Protein AF-A0A946A611-F1 (afdb_monomer)

Structure (mmCIF, N/CA/C/O backbone):
data_AF-A0A946A611-F1
#
_entry.id   AF-A0A946A611-F1
#
loop_
_atom_site.group_PDB
_atom_site.id
_atom_site.type_symbol
_atom_site.label_atom_id
_atom_site.label_alt_id
_atom_site.label_comp_id
_atom_site.label_asym_id
_atom_site.label_entity_id
_atom_site.label_seq_id
_atom_site.pdbx_PDB_ins_code
_atom_site.Cartn_x
_atom_site.Cartn_y
_atom_site.Cartn_z
_atom_site.occupancy
_atom_site.B_iso_or_equiv
_atom_site.auth_seq_id
_atom_site.auth_comp_id
_atom_site.auth_asym_id
_atom_site.auth_atom_id
_atom_site.pdbx_PDB_model_num
ATOM 1 N N . GLU A 1 1 ? -18.171 1.302 14.399 1.00 86.50 1 GLU A N 1
ATOM 2 C CA . GLU A 1 1 ? -18.552 1.534 12.989 1.00 86.50 1 GLU A CA 1
ATOM 3 C C . GLU A 1 1 ? -17.420 2.145 12.172 1.00 86.50 1 GLU A C 1
ATOM 5 O O . GLU A 1 1 ? -16.948 1.475 11.265 1.00 86.50 1 GLU A O 1
ATOM 10 N N . LEU A 1 2 ? -16.871 3.296 12.577 1.00 93.12 2 LEU A N 1
ATOM 11 C CA . LEU A 1 2 ? -15.781 3.990 11.868 1.00 93.12 2 LEU A CA 1
ATOM 12 C C . LEU A 1 2 ? -14.591 3.101 11.446 1.00 93.12 2 LEU A C 1
ATOM 14 O O . LEU A 1 2 ? -14.176 3.132 10.295 1.00 93.12 2 LEU A O 1
ATOM 18 N N . LYS A 1 3 ? -14.064 2.242 12.337 1.00 93.94 3 LYS A N 1
ATOM 19 C CA . LYS A 1 3 ? -12.957 1.323 11.984 1.00 93.94 3 LYS A CA 1
ATOM 20 C C . LYS A 1 3 ? -13.292 0.427 10.782 1.00 93.94 3 LYS A C 1
ATOM 22 O O . LYS A 1 3 ? -12.448 0.193 9.925 1.00 93.94 3 LYS A O 1
ATOM 27 N N . LYS A 1 4 ? -14.532 -0.066 10.705 1.00 95.19 4 LYS A N 1
ATOM 28 C CA . LYS A 1 4 ? -15.001 -0.927 9.609 1.00 95.19 4 LYS A CA 1
ATOM 29 C C . LYS A 1 4 ? -15.080 -0.148 8.296 1.00 95.19 4 LYS A C 1
ATOM 31 O O . LYS A 1 4 ? -14.726 -0.693 7.253 1.00 95.19 4 LYS A O 1
ATOM 36 N N . GLU A 1 5 ? -15.512 1.109 8.355 1.00 96.94 5 GLU A N 1
ATOM 37 C CA . GLU A 1 5 ? -15.546 2.004 7.197 1.00 96.94 5 GLU A CA 1
ATOM 38 C C . GLU A 1 5 ? -14.143 2.321 6.686 1.00 96.94 5 GLU A C 1
ATOM 40 O O . GLU A 1 5 ? -13.913 2.219 5.486 1.00 96.94 5 GLU A O 1
ATOM 45 N N . LEU A 1 6 ? -13.182 2.581 7.578 1.00 95.88 6 LEU A N 1
ATOM 46 C CA . LEU A 1 6 ? -11.781 2.801 7.206 1.00 95.88 6 LEU A CA 1
ATOM 47 C C . LEU A 1 6 ? -11.182 1.587 6.485 1.00 95.88 6 LEU A C 1
ATOM 49 O O . LEU A 1 6 ? -10.570 1.732 5.429 1.00 95.88 6 LEU A O 1
ATOM 53 N N . TYR A 1 7 ? -11.422 0.374 6.991 1.00 96.62 7 TYR A N 1
ATOM 54 C CA . TYR A 1 7 ? -10.988 -0.842 6.298 1.00 96.62 7 TYR A CA 1
ATOM 55 C C . TYR A 1 7 ? -11.681 -1.037 4.946 1.00 96.62 7 TYR A C 1
ATOM 57 O O . TYR A 1 7 ? -11.063 -1.540 4.008 1.00 96.62 7 TYR A O 1
ATOM 65 N N . LYS A 1 8 ? -12.963 -0.666 4.828 1.00 97.06 8 LYS A N 1
ATOM 66 C CA . LYS A 1 8 ? -13.686 -0.720 3.551 1.00 97.06 8 LYS A CA 1
ATOM 67 C C . LYS A 1 8 ? -13.093 0.275 2.552 1.00 97.06 8 LYS A C 1
ATOM 69 O O . LYS A 1 8 ? -12.784 -0.132 1.441 1.00 97.06 8 LYS A O 1
ATOM 74 N N . ALA A 1 9 ? -12.872 1.521 2.967 1.00 96.62 9 ALA A N 1
ATOM 75 C CA . ALA A 1 9 ? -12.261 2.555 2.140 1.00 96.62 9 ALA A CA 1
ATOM 76 C C . ALA A 1 9 ? -10.864 2.139 1.660 1.00 96.62 9 ALA A C 1
ATOM 78 O O . ALA A 1 9 ? -10.577 2.230 0.472 1.00 96.62 9 ALA A O 1
ATOM 79 N N . CYS A 1 10 ? -10.030 1.598 2.555 1.00 96.62 10 CYS A N 1
ATOM 80 C CA . CYS A 1 10 ? -8.703 1.093 2.201 1.00 96.62 10 CYS A CA 1
ATOM 81 C C . CYS A 1 10 ? -8.764 -0.007 1.127 1.00 96.62 10 CYS A C 1
ATOM 83 O O . CYS A 1 10 ? -8.007 0.047 0.163 1.00 96.62 10 CYS A O 1
ATOM 85 N N . ARG A 1 11 ? -9.690 -0.970 1.243 1.00 96.69 11 ARG A N 1
ATOM 86 C CA . ARG A 1 11 ? -9.878 -2.013 0.218 1.00 96.69 11 ARG A CA 1
ATOM 87 C C . ARG A 1 11 ? -10.324 -1.442 -1.127 1.00 96.69 11 ARG A C 1
ATOM 89 O O . ARG A 1 11 ? -9.760 -1.821 -2.143 1.00 96.69 11 ARG A O 1
ATOM 96 N N . THR A 1 12 ? -11.285 -0.520 -1.125 1.00 97.50 12 THR A N 1
ATOM 97 C CA . THR A 1 12 ? -11.774 0.127 -2.353 1.00 97.50 12 THR A CA 1
ATOM 98 C C . THR A 1 12 ? -10.682 0.940 -3.047 1.00 97.50 12 THR A C 1
ATOM 100 O O . THR A 1 12 ? -10.562 0.881 -4.264 1.00 97.50 12 THR A O 1
ATOM 103 N N . ILE A 1 13 ? -9.845 1.655 -2.288 1.00 96.75 13 ILE A N 1
ATOM 104 C CA . ILE A 1 13 ? -8.689 2.366 -2.850 1.00 96.75 13 ILE A CA 1
ATOM 105 C C . ILE A 1 13 ? -7.745 1.377 -3.538 1.00 96.75 13 ILE A C 1
ATOM 107 O O . ILE A 1 13 ? -7.383 1.593 -4.685 1.00 96.75 13 ILE A O 1
ATOM 111 N N . ILE A 1 14 ? -7.390 0.273 -2.875 1.00 96.69 14 ILE A N 1
ATOM 112 C CA . ILE A 1 14 ? -6.480 -0.732 -3.446 1.00 96.69 14 ILE A CA 1
ATOM 113 C C . ILE A 1 14 ? -7.033 -1.356 -4.729 1.00 96.69 14 ILE A C 1
ATOM 115 O O . ILE A 1 14 ? -6.276 -1.565 -5.668 1.00 96.69 14 ILE A O 1
ATOM 119 N N . GLU A 1 15 ? -8.336 -1.617 -4.792 1.00 97.12 15 GLU A N 1
ATOM 120 C CA . GLU A 1 15 ? -8.990 -2.120 -6.003 1.00 97.12 15 GLU A CA 1
ATOM 121 C C . GLU A 1 15 ? -8.865 -1.137 -7.179 1.00 97.12 15 GLU A C 1
ATOM 123 O O . GLU A 1 15 ? -8.555 -1.540 -8.300 1.00 97.12 15 GLU A O 1
ATOM 128 N N . HIS A 1 16 ? -9.05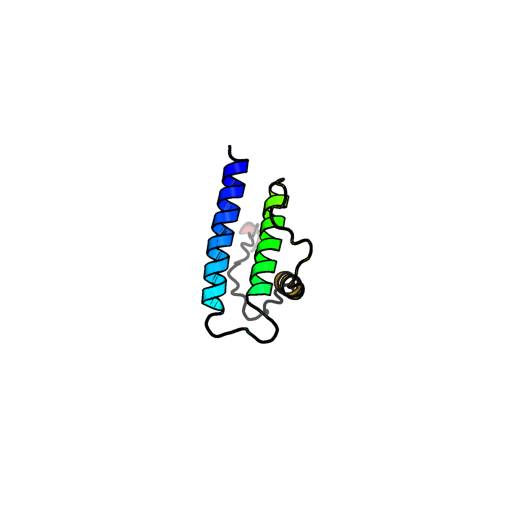5 0.160 -6.927 1.00 97.88 16 HIS A N 1
ATOM 129 C CA . HIS A 1 16 ? -8.876 1.192 -7.950 1.00 97.88 16 HIS A CA 1
ATOM 130 C C . HIS A 1 16 ? -7.413 1.372 -8.359 1.00 97.88 16 HIS A C 1
ATOM 132 O O . HIS A 1 16 ? -7.135 1.514 -9.548 1.00 97.88 16 HIS A O 1
ATOM 138 N N . GLU A 1 17 ? -6.485 1.322 -7.405 1.00 96.50 17 GLU A N 1
ATOM 139 C CA . GLU A 1 17 ? -5.049 1.382 -7.687 1.00 96.50 17 GLU A CA 1
ATOM 140 C C . GLU A 1 17 ? -4.589 0.175 -8.507 1.00 96.50 17 GLU A C 1
ATOM 142 O O . GLU A 1 17 ? -3.818 0.339 -9.445 1.00 96.50 17 GLU A O 1
ATOM 147 N N . ASP A 1 18 ? -5.089 -1.032 -8.228 1.00 96.06 18 ASP A N 1
ATOM 148 C CA . ASP A 1 18 ? -4.755 -2.214 -9.025 1.00 96.06 18 ASP A CA 1
ATOM 149 C C . ASP A 1 18 ? -5.175 -2.030 -10.494 1.00 96.06 18 ASP A C 1
ATOM 151 O O . ASP A 1 18 ? -4.367 -2.296 -11.386 1.00 96.06 18 ASP A O 1
ATOM 155 N N . ALA A 1 19 ? -6.389 -1.524 -10.741 1.00 96.38 19 ALA A N 1
ATOM 156 C CA . ALA A 1 19 ? -6.879 -1.236 -12.091 1.00 96.38 19 ALA A CA 1
ATOM 157 C C . ALA A 1 19 ? -6.087 -0.109 -12.776 1.00 96.38 19 ALA A C 1
ATOM 159 O O . ALA A 1 19 ? -5.796 -0.187 -13.969 1.00 96.38 19 ALA A O 1
ATOM 160 N N . PHE A 1 20 ? -5.713 0.928 -12.024 1.00 96.44 20 PHE A N 1
ATOM 161 C CA . PHE A 1 20 ? -4.876 2.014 -12.528 1.00 96.44 20 PHE A CA 1
ATOM 162 C C . PHE A 1 20 ? -3.469 1.530 -12.894 1.00 96.44 20 PHE A C 1
ATOM 164 O O . PHE A 1 20 ? -2.940 1.914 -13.934 1.00 96.44 20 PHE A O 1
ATOM 171 N N . ILE A 1 21 ? -2.872 0.662 -12.076 1.00 95.19 21 ILE A N 1
ATOM 172 C CA . ILE A 1 21 ? -1.565 0.064 -12.356 1.00 95.19 21 ILE A CA 1
ATOM 173 C C . ILE A 1 21 ? -1.655 -0.830 -13.593 1.00 95.19 21 ILE A C 1
ATOM 175 O O . ILE A 1 21 ? -0.794 -0.737 -14.460 1.00 95.19 21 ILE A O 1
ATOM 179 N N . ASP A 1 22 ? -2.692 -1.657 -13.723 1.00 94.62 22 ASP A N 1
ATOM 180 C CA . ASP A 1 22 ? -2.861 -2.483 -14.924 1.00 94.62 22 ASP A CA 1
ATOM 181 C C . ASP A 1 22 ? -2.946 -1.623 -16.193 1.00 94.62 22 ASP A C 1
ATOM 183 O O . ASP A 1 22 ? -2.252 -1.914 -17.166 1.00 94.62 22 ASP A O 1
ATOM 187 N N . LEU A 1 23 ? -3.694 -0.514 -16.140 1.00 94.81 23 LEU A N 1
ATOM 188 C CA . LEU A 1 23 ? -3.760 0.477 -17.218 1.00 94.81 23 LEU A CA 1
ATOM 189 C C . LEU A 1 23 ? -2.388 1.120 -17.501 1.00 94.81 23 LEU A C 1
ATOM 191 O O . LEU A 1 23 ? -1.964 1.224 -18.650 1.00 94.81 23 LEU A O 1
ATOM 195 N N . ALA A 1 24 ? -1.663 1.539 -16.461 1.00 92.56 24 ALA A N 1
ATOM 196 C CA . ALA A 1 24 ? -0.358 2.191 -16.597 1.00 92.56 24 ALA A CA 1
ATOM 197 C C . ALA A 1 24 ? 0.713 1.275 -17.218 1.00 92.56 24 ALA A C 1
ATOM 199 O O . ALA A 1 24 ? 1.650 1.762 -17.853 1.00 92.56 24 ALA A O 1
ATOM 200 N N . PHE A 1 25 ? 0.567 -0.041 -17.055 1.00 93.62 25 PHE A N 1
ATOM 201 C CA . PHE A 1 25 ? 1.473 -1.059 -17.584 1.00 93.62 25 PHE A CA 1
ATOM 202 C C . PHE A 1 25 ? 0.934 -1.768 -18.844 1.00 93.62 25 PHE A C 1
ATOM 204 O O . PHE A 1 25 ? 1.515 -2.769 -19.264 1.00 93.62 25 PHE A O 1
ATOM 211 N N . GLU A 1 26 ? -0.118 -1.255 -19.499 1.00 90.88 26 GLU A N 1
ATOM 212 C CA . GLU A 1 26 ? -0.690 -1.847 -20.727 1.00 90.88 26 GLU A CA 1
ATOM 213 C C . GLU A 1 26 ? 0.332 -2.013 -21.861 1.00 90.88 26 GLU A C 1
ATOM 215 O O . GLU A 1 26 ? 0.279 -2.981 -22.618 1.00 90.88 26 GLU A O 1
ATOM 220 N N . MET A 1 27 ? 1.295 -1.092 -21.964 1.00 85.81 27 MET A N 1
ATOM 221 C CA . MET A 1 27 ? 2.364 -1.150 -22.970 1.00 85.81 27 MET A CA 1
ATOM 222 C C . MET A 1 27 ? 3.501 -2.121 -22.606 1.00 85.81 27 MET A C 1
ATOM 224 O O . MET A 1 27 ? 4.469 -2.244 -23.355 1.00 85.81 27 MET A O 1
ATOM 228 N N . GLY A 1 28 ? 3.380 -2.828 -21.482 1.00 82.62 28 GLY A N 1
ATOM 229 C CA . GLY A 1 28 ? 4.351 -3.794 -20.989 1.00 82.62 28 GLY A CA 1
ATOM 230 C C . GLY A 1 28 ? 5.164 -3.296 -19.787 1.00 82.62 28 GLY A C 1
ATOM 231 O O . GLY A 1 28 ? 5.077 -2.133 -19.388 1.00 82.62 28 GLY A O 1
ATOM 232 N N . PRO A 1 29 ? 5.951 -4.196 -19.172 1.00 81.94 29 PRO A N 1
ATOM 233 C CA . PRO A 1 29 ? 6.808 -3.864 -18.040 1.00 81.94 29 PRO A CA 1
ATOM 234 C C . PRO A 1 29 ? 7.938 -2.910 -18.445 1.00 81.94 29 PRO A C 1
ATOM 236 O O . PRO A 1 29 ? 8.469 -2.991 -19.553 1.00 81.94 29 PRO A O 1
ATOM 239 N N . MET A 1 30 ? 8.343 -2.044 -17.514 1.00 84.62 30 MET A N 1
ATOM 240 C CA . MET A 1 30 ? 9.541 -1.219 -17.664 1.00 84.62 30 MET A CA 1
ATOM 241 C C . MET A 1 30 ? 10.768 -1.977 -17.152 1.00 84.62 30 MET A C 1
ATOM 243 O O . MET A 1 30 ? 10.671 -2.855 -16.292 1.00 84.62 30 MET A O 1
ATOM 247 N N . GLU A 1 31 ? 11.944 -1.634 -17.670 1.00 84.25 31 GLU A N 1
ATOM 248 C CA . GLU A 1 31 ? 13.193 -2.236 -17.212 1.00 84.25 31 GLU A CA 1
ATOM 249 C C . GLU A 1 31 ? 13.403 -1.953 -15.714 1.00 84.25 31 GLU A C 1
ATOM 251 O O . GLU A 1 31 ? 13.465 -0.804 -15.283 1.00 84.25 31 GLU A O 1
ATOM 256 N N . GLY A 1 32 ? 13.460 -3.017 -14.907 1.00 82.75 32 GLY A N 1
ATOM 257 C CA . GLY A 1 32 ? 13.640 -2.921 -13.456 1.00 82.75 32 GLY A CA 1
ATOM 258 C C . GLY A 1 32 ? 12.380 -2.597 -12.642 1.00 82.75 32 GLY A C 1
ATOM 259 O O . GLY A 1 32 ? 12.496 -2.430 -11.427 1.00 82.75 32 GLY A O 1
ATOM 260 N N . LEU A 1 33 ? 11.192 -2.531 -13.258 1.00 88.88 33 LEU A N 1
ATOM 261 C CA . LEU A 1 33 ? 9.931 -2.300 -12.546 1.00 88.88 33 LEU A CA 1
ATOM 262 C C . LEU A 1 33 ? 8.767 -3.063 -13.187 1.00 88.88 33 LEU A C 1
ATOM 264 O O . LEU A 1 33 ? 8.355 -2.771 -14.312 1.00 88.88 33 LEU A O 1
ATOM 268 N N . THR A 1 34 ? 8.184 -4.004 -12.444 1.00 91.38 34 THR A N 1
ATOM 269 C CA . THR A 1 34 ? 6.976 -4.713 -12.882 1.00 91.38 34 THR A CA 1
ATOM 270 C C . THR A 1 34 ? 5.718 -4.133 -12.237 1.00 91.38 34 THR A C 1
ATOM 272 O O . THR A 1 34 ? 5.755 -3.613 -11.121 1.00 91.38 34 THR A O 1
ATOM 275 N N . ALA A 1 35 ? 4.571 -4.289 -12.906 1.00 92.69 35 ALA A N 1
ATOM 276 C CA . ALA A 1 35 ? 3.265 -3.951 -12.336 1.00 92.69 35 ALA A CA 1
ATOM 277 C C . ALA A 1 35 ? 3.041 -4.637 -10.976 1.00 92.69 35 ALA A C 1
ATOM 279 O O . ALA A 1 35 ? 2.493 -4.042 -10.049 1.00 92.69 35 ALA A O 1
ATOM 280 N N . GLN A 1 36 ? 3.518 -5.878 -10.833 1.00 92.12 36 GLN A N 1
ATOM 281 C CA . GLN A 1 36 ? 3.395 -6.639 -9.596 1.00 92.12 36 GLN A CA 1
ATOM 282 C C . GLN A 1 36 ? 4.207 -6.022 -8.449 1.00 92.12 36 GLN A C 1
ATOM 284 O O . GLN A 1 36 ? 3.711 -5.965 -7.323 1.00 92.12 36 GLN A O 1
ATOM 289 N N . ASP A 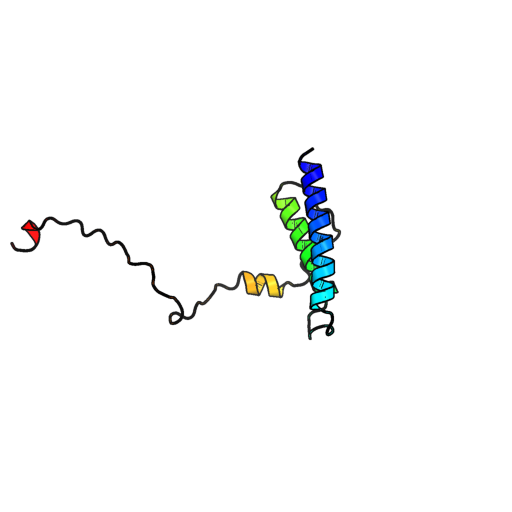1 37 ? 5.413 -5.517 -8.722 1.00 92.19 37 ASP A N 1
ATOM 290 C CA . ASP A 1 37 ? 6.238 -4.849 -7.708 1.00 92.19 37 ASP A CA 1
ATOM 291 C C . ASP A 1 37 ? 5.560 -3.572 -7.198 1.00 92.19 37 ASP A C 1
ATOM 293 O O . ASP A 1 37 ? 5.517 -3.327 -5.989 1.00 92.19 37 ASP A O 1
ATOM 297 N N . VAL A 1 38 ? 4.948 -2.798 -8.101 1.00 93.19 38 VAL A N 1
ATOM 298 C CA . VAL A 1 38 ? 4.168 -1.600 -7.746 1.00 93.19 38 VAL A CA 1
ATOM 299 C C . VAL A 1 38 ? 2.935 -1.980 -6.922 1.00 93.19 38 VAL A C 1
ATOM 301 O O . VAL A 1 38 ? 2.687 -1.393 -5.869 1.00 93.19 38 VAL A O 1
ATOM 304 N N . LYS A 1 39 ? 2.195 -3.016 -7.327 1.00 95.00 39 LYS A N 1
ATOM 305 C CA . LYS A 1 39 ? 1.030 -3.531 -6.588 1.00 95.00 39 LYS A CA 1
ATOM 306 C C . LYS A 1 39 ? 1.383 -3.995 -5.173 1.00 95.00 39 LYS A C 1
ATOM 308 O O . LYS A 1 39 ? 0.616 -3.756 -4.233 1.00 95.00 39 LYS A O 1
ATOM 313 N N . LEU A 1 40 ? 2.533 -4.646 -4.999 1.00 94.62 40 LEU A N 1
ATOM 314 C CA . LEU A 1 40 ? 3.051 -5.039 -3.685 1.00 94.62 40 LEU A CA 1
ATOM 315 C C . LEU A 1 40 ? 3.473 -3.818 -2.860 1.00 94.62 40 LEU A C 1
ATOM 317 O O . LEU A 1 40 ? 3.170 -3.756 -1.666 1.00 94.62 40 LEU A O 1
ATOM 321 N N . TYR A 1 41 ? 4.106 -2.824 -3.486 1.00 94.25 41 TYR A N 1
ATOM 322 C CA . TYR A 1 41 ? 4.473 -1.573 -2.826 1.00 94.25 41 TYR A CA 1
ATOM 323 C C . TYR A 1 41 ? 3.248 -0.811 -2.306 1.00 94.25 41 TYR A C 1
ATOM 325 O O . TYR A 1 41 ? 3.216 -0.391 -1.149 1.00 94.25 41 TYR A O 1
ATOM 333 N N . ILE A 1 42 ? 2.195 -0.692 -3.113 1.00 95.25 42 ILE A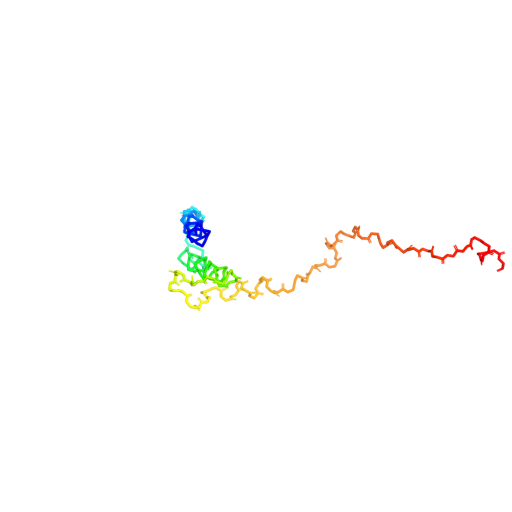 N 1
ATOM 334 C CA . ILE A 1 42 ? 0.952 -0.023 -2.714 1.00 95.25 42 ILE A CA 1
ATOM 335 C C . ILE A 1 42 ? 0.286 -0.736 -1.521 1.00 95.25 42 ILE A C 1
ATOM 337 O O . ILE A 1 42 ? -0.158 -0.077 -0.577 1.00 95.25 42 ILE A O 1
ATOM 341 N N . ARG A 1 43 ? 0.308 -2.076 -1.477 1.00 95.81 43 ARG A N 1
ATOM 342 C CA . ARG A 1 43 ? -0.152 -2.865 -0.312 1.00 95.81 43 ARG A CA 1
ATOM 343 C C . ARG A 1 43 ? 0.705 -2.622 0.937 1.00 95.81 43 ARG A C 1
ATOM 345 O O . ARG A 1 43 ? 0.157 -2.479 2.032 1.00 95.81 43 ARG A O 1
ATOM 352 N N . PHE A 1 44 ? 2.027 -2.517 0.782 1.00 94.75 44 PHE A N 1
ATOM 353 C CA . PHE A 1 44 ? 2.941 -2.138 1.867 1.00 94.75 44 PHE A CA 1
ATOM 354 C C . PHE A 1 44 ? 2.606 -0.744 2.428 1.00 94.75 44 PHE A C 1
ATOM 356 O O . PHE A 1 44 ? 2.492 -0.569 3.645 1.00 94.75 44 PHE A O 1
ATOM 363 N N . ILE A 1 45 ? 2.363 0.241 1.557 1.00 94.06 45 ILE A N 1
ATOM 364 C CA . ILE A 1 45 ? 1.960 1.593 1.968 1.00 94.06 45 ILE A CA 1
ATOM 365 C C . ILE A 1 45 ? 0.591 1.590 2.650 1.00 94.06 45 ILE A C 1
ATOM 367 O O . ILE A 1 45 ? 0.435 2.244 3.682 1.00 94.06 45 ILE A O 1
ATOM 371 N N . ALA A 1 46 ? -0.382 0.830 2.149 1.00 95.50 46 ALA A N 1
ATOM 372 C CA . ALA A 1 46 ? -1.690 0.713 2.787 1.00 95.50 46 ALA A CA 1
ATOM 373 C C . ALA A 1 46 ? -1.596 0.172 4.219 1.00 95.50 46 ALA A C 1
ATOM 375 O O . ALA A 1 46 ? -2.172 0.769 5.129 1.00 95.50 46 ALA A O 1
ATOM 376 N N . ASN A 1 47 ? -0.801 -0.877 4.451 1.00 95.38 47 ASN A N 1
ATOM 377 C CA . ASN A 1 47 ? -0.524 -1.370 5.802 1.00 95.38 47 ASN A CA 1
ATOM 378 C C . ASN A 1 47 ? 0.104 -0.283 6.685 1.00 95.38 47 ASN A C 1
ATOM 380 O O . ASN A 1 47 ? -0.356 -0.062 7.804 1.00 95.38 47 ASN A O 1
ATOM 384 N N . ARG A 1 48 ? 1.097 0.455 6.173 1.00 93.81 48 ARG A N 1
ATOM 385 C CA . ARG A 1 48 ? 1.729 1.565 6.906 1.00 93.81 48 ARG A CA 1
ATOM 386 C C . ARG A 1 48 ? 0.721 2.660 7.279 1.00 93.81 48 ARG A C 1
ATOM 388 O O . ARG A 1 48 ? 0.792 3.188 8.389 1.00 93.81 48 ARG A O 1
ATOM 395 N N . ARG A 1 49 ? -0.228 2.996 6.396 1.00 94.88 49 ARG A N 1
ATOM 396 C CA . ARG A 1 49 ? -1.308 3.961 6.686 1.00 94.88 49 ARG A CA 1
ATOM 397 C C . ARG A 1 49 ? -2.288 3.433 7.730 1.00 94.88 49 ARG A C 1
ATOM 399 O O . ARG A 1 49 ? -2.653 4.181 8.630 1.00 94.88 49 ARG A O 1
ATOM 406 N N . LEU A 1 50 ? -2.665 2.157 7.660 1.00 95.19 50 LEU A N 1
ATOM 407 C CA . LEU A 1 50 ? -3.501 1.522 8.683 1.00 95.19 50 LEU A CA 1
ATOM 408 C C . LEU A 1 50 ? -2.812 1.549 10.055 1.00 95.19 50 LEU A C 1
ATOM 410 O O . LEU A 1 50 ? -3.420 1.997 11.026 1.00 95.19 50 LEU A O 1
ATOM 414 N N . SER A 1 51 ? -1.525 1.201 10.131 1.00 94.62 51 SER A N 1
ATOM 415 C CA . SER A 1 51 ? -0.763 1.260 11.385 1.00 94.62 51 SER A CA 1
ATOM 416 C C . SER A 1 51 ? -0.642 2.681 11.947 1.00 94.62 51 SER A C 1
ATOM 418 O O . SER A 1 51 ? -0.760 2.863 13.155 1.00 94.62 51 SER A O 1
ATOM 420 N N . GLN A 1 52 ? -0.479 3.706 11.097 1.00 94.12 52 GLN A N 1
ATOM 421 C CA . GLN A 1 52 ? -0.498 5.119 11.523 1.00 94.12 52 GLN A CA 1
ATOM 422 C C . GLN A 1 52 ? -1.838 5.536 12.149 1.00 94.12 52 GLN A C 1
ATOM 424 O O . GLN A 1 52 ? -1.867 6.410 13.011 1.00 94.12 52 GLN A O 1
ATOM 429 N N . LEU A 1 53 ? -2.936 4.898 11.742 1.00 94.88 53 LEU A N 1
ATOM 430 C CA . LEU A 1 53 ? -4.272 5.097 12.307 1.00 94.88 53 LEU A CA 1
ATOM 431 C C . LEU A 1 53 ? -4.552 4.191 13.524 1.00 94.88 53 LEU A C 1
ATOM 433 O O . LEU A 1 53 ? -5.671 4.195 14.040 1.00 94.88 53 LEU A O 1
ATOM 437 N N . GLY A 1 54 ? -3.573 3.403 13.983 1.00 94.62 54 GLY A N 1
ATOM 438 C CA . GLY A 1 54 ? -3.742 2.441 15.078 1.00 94.62 54 GLY A CA 1
ATOM 439 C C . GLY A 1 54 ? -4.617 1.237 14.709 1.00 94.62 54 GLY A C 1
ATOM 440 O O . GLY A 1 54 ? -5.305 0.683 15.570 1.00 94.62 54 GLY A O 1
ATOM 441 N N . LEU A 1 55 ? -4.651 0.879 13.424 1.00 95.25 55 LEU A N 1
ATOM 442 C CA . LEU A 1 55 ? -5.363 -0.273 12.878 1.00 95.25 55 LEU A CA 1
ATOM 443 C C . LEU A 1 55 ? -4.381 -1.387 12.501 1.00 95.25 55 LEU A C 1
ATOM 445 O O . LEU A 1 55 ? -3.227 -1.131 12.150 1.00 95.25 55 LEU A O 1
ATOM 449 N N . ASP A 1 56 ? -4.870 -2.622 12.545 1.00 95.31 56 ASP A N 1
ATOM 450 C CA . ASP A 1 56 ? -4.095 -3.800 12.175 1.00 95.31 56 ASP A CA 1
ATOM 451 C C . ASP A 1 56 ? -3.909 -3.867 10.648 1.00 95.31 56 ASP A C 1
ATOM 453 O O . ASP A 1 56 ? -4.819 -3.516 9.886 1.00 95.31 56 ASP A O 1
ATOM 457 N N . PRO A 1 57 ? -2.736 -4.308 10.167 1.00 94.31 57 PRO A N 1
ATOM 458 C CA . PRO A 1 57 ? -2.501 -4.503 8.742 1.00 94.31 57 PRO A CA 1
ATOM 459 C C . PRO A 1 57 ? -3.411 -5.603 8.177 1.00 94.31 57 PRO A C 1
ATOM 461 O O . PRO A 1 57 ? -3.758 -6.563 8.863 1.00 94.31 57 PRO A O 1
ATOM 464 N N . ILE A 1 58 ? -3.782 -5.468 6.902 1.00 94.44 58 ILE A N 1
ATOM 465 C CA . ILE A 1 58 ? -4.700 -6.396 6.212 1.00 94.44 58 ILE A CA 1
ATOM 466 C C . ILE A 1 58 ? -4.026 -7.207 5.103 1.00 94.44 58 ILE A C 1
ATOM 468 O O . ILE A 1 58 ? -4.577 -8.219 4.677 1.00 94.44 58 ILE A O 1
ATOM 472 N N . TYR A 1 59 ? -2.858 -6.772 4.624 1.00 93.12 59 TYR A N 1
ATOM 473 C CA . TYR A 1 59 ? -2.107 -7.449 3.566 1.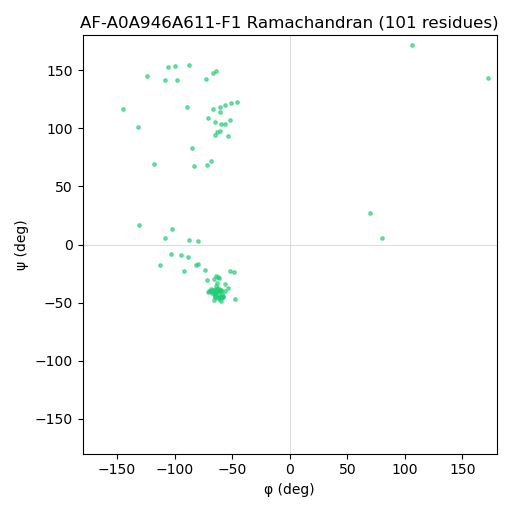00 93.12 59 TYR A CA 1
ATOM 474 C C . TYR A 1 59 ? -0.854 -8.121 4.137 1.00 93.12 59 TYR A C 1
ATOM 476 O O . TYR A 1 59 ? -0.179 -7.539 4.983 1.00 93.12 59 TYR A O 1
ATOM 484 N N . ASP A 1 60 ? -0.495 -9.307 3.646 1.00 90.50 60 ASP A N 1
ATOM 485 C CA . ASP A 1 60 ? 0.733 -10.005 4.054 1.00 90.50 60 ASP A CA 1
ATOM 486 C C . ASP A 1 60 ? 1.952 -9.492 3.269 1.00 90.50 60 ASP A C 1
ATOM 488 O O . ASP A 1 60 ? 2.508 -10.159 2.400 1.00 90.50 60 ASP A O 1
ATOM 492 N N . VAL A 1 61 ? 2.323 -8.235 3.524 1.00 88.94 61 VAL A N 1
ATOM 493 C CA . VAL A 1 61 ? 3.500 -7.590 2.927 1.00 88.94 61 VAL A CA 1
ATOM 494 C C . VAL A 1 61 ? 4.296 -6.921 4.039 1.00 88.94 61 VAL A C 1
ATOM 496 O O . VAL A 1 61 ? 3.933 -5.849 4.524 1.00 88.94 61 VAL A O 1
ATOM 499 N N . GLN A 1 62 ? 5.376 -7.579 4.464 1.00 76.00 62 GLN A N 1
ATOM 500 C CA . GLN A 1 62 ? 6.180 -7.138 5.611 1.00 76.00 62 GLN A CA 1
ATOM 501 C C . GLN A 1 62 ? 7.351 -6.225 5.234 1.00 76.00 62 GLN A C 1
ATOM 503 O O . GLN A 1 62 ? 7.846 -5.478 6.076 1.00 76.00 62 GLN A O 1
ATOM 508 N N . LYS A 1 63 ? 7.823 -6.288 3.986 1.00 82.62 63 LYS A N 1
ATOM 509 C CA . LYS A 1 63 ? 9.003 -5.546 3.522 1.00 82.62 63 LYS A CA 1
ATOM 510 C C . LYS A 1 63 ? 8.654 -4.684 2.321 1.00 82.62 63 LYS A C 1
ATOM 512 O O . LYS A 1 63 ? 7.850 -5.092 1.489 1.00 82.62 63 LYS A O 1
ATOM 517 N N . ASN A 1 64 ? 9.290 -3.517 2.237 1.00 87.06 64 ASN A N 1
ATOM 518 C CA . ASN A 1 64 ? 9.197 -2.646 1.074 1.00 87.06 64 ASN A CA 1
ATOM 519 C C . ASN A 1 64 ? 9.875 -3.334 -0.139 1.00 87.06 64 ASN A C 1
ATOM 521 O O . ASN A 1 64 ? 11.087 -3.560 -0.073 1.00 87.06 64 ASN A O 1
ATOM 525 N N . PRO A 1 65 ? 9.142 -3.661 -1.224 1.00 83.62 65 PRO A N 1
ATOM 526 C CA . PRO A 1 65 ? 9.725 -4.248 -2.434 1.00 83.62 65 PRO A CA 1
ATOM 527 C C . PRO A 1 65 ? 10.524 -3.240 -3.283 1.00 83.62 65 PRO A C 1
ATOM 529 O O . PRO A 1 65 ? 11.401 -3.644 -4.038 1.00 83.62 65 PRO A O 1
ATOM 532 N N . LEU A 1 66 ?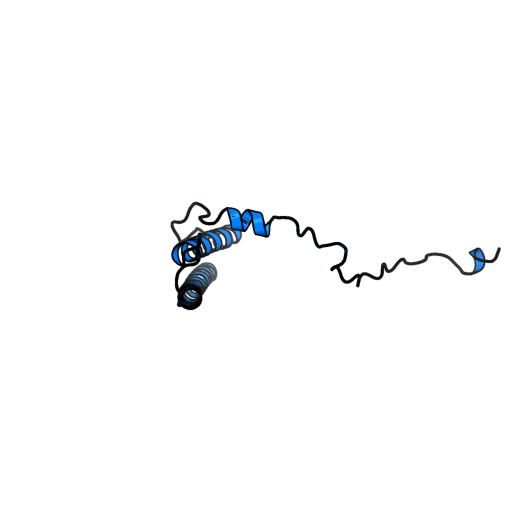 10.266 -1.935 -3.142 1.00 88.38 66 LEU A N 1
ATOM 533 C CA . LEU A 1 66 ? 10.886 -0.846 -3.904 1.00 88.38 66 LEU A CA 1
ATOM 534 C C . LEU A 1 66 ? 11.664 0.083 -2.959 1.00 88.38 66 LEU A C 1
ATOM 536 O O . LEU A 1 66 ? 11.280 1.224 -2.699 1.00 88.38 66 LEU A O 1
ATOM 540 N N . THR A 1 67 ? 12.769 -0.413 -2.403 1.00 85.81 67 THR A N 1
ATOM 541 C CA . THR A 1 67 ? 13.580 0.329 -1.415 1.00 85.81 67 THR A CA 1
ATOM 542 C C . THR A 1 67 ? 14.193 1.612 -1.978 1.00 85.81 67 THR A C 1
ATOM 544 O O . THR A 1 67 ? 14.296 2.606 -1.262 1.00 85.81 67 T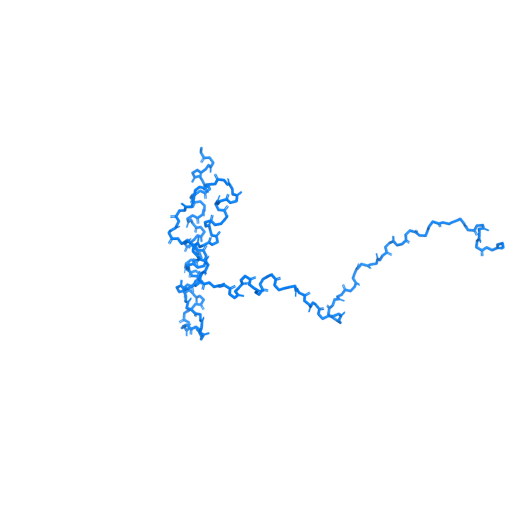HR A O 1
ATOM 547 N N . TRP A 1 68 ? 14.541 1.619 -3.267 1.00 85.00 68 TRP A N 1
ATOM 548 C CA . TRP A 1 68 ? 15.066 2.796 -3.962 1.00 85.00 68 TRP A CA 1
ATOM 549 C C . TRP A 1 68 ? 14.060 3.953 -3.999 1.00 85.00 68 TRP A C 1
ATOM 551 O O . TRP A 1 68 ? 14.475 5.110 -4.016 1.00 85.00 68 TRP A O 1
ATOM 561 N N . LEU A 1 69 ? 12.752 3.667 -3.968 1.00 84.00 69 LEU A N 1
ATOM 562 C CA . LEU A 1 69 ? 11.717 4.697 -4.013 1.00 84.00 69 LEU A CA 1
ATOM 563 C C . LEU A 1 69 ? 11.689 5.497 -2.711 1.00 84.00 69 LEU A C 1
ATOM 565 O O . LEU A 1 69 ? 11.600 6.719 -2.746 1.00 84.00 69 LEU A O 1
ATOM 569 N N . ASP A 1 70 ? 11.861 4.832 -1.565 1.00 80.75 70 ASP A N 1
ATOM 570 C CA . ASP A 1 70 ? 12.015 5.525 -0.285 1.00 80.75 70 ASP A CA 1
ATOM 571 C C . ASP A 1 70 ? 13.288 6.384 -0.289 1.00 80.75 70 ASP A C 1
ATOM 573 O O . ASP A 1 70 ? 13.268 7.509 0.205 1.00 80.75 70 ASP A O 1
ATOM 577 N N . SER A 1 71 ? 14.390 5.896 -0.866 1.00 80.50 71 SER A N 1
ATOM 578 C CA . SER A 1 71 ? 15.613 6.695 -1.016 1.00 80.50 71 SER A CA 1
ATOM 579 C C . SER A 1 71 ? 15.409 7.907 -1.922 1.00 80.50 71 SER A C 1
ATOM 581 O O . SER A 1 71 ? 15.927 8.966 -1.605 1.00 80.50 71 SER A O 1
ATOM 583 N N . MET A 1 72 ? 14.637 7.781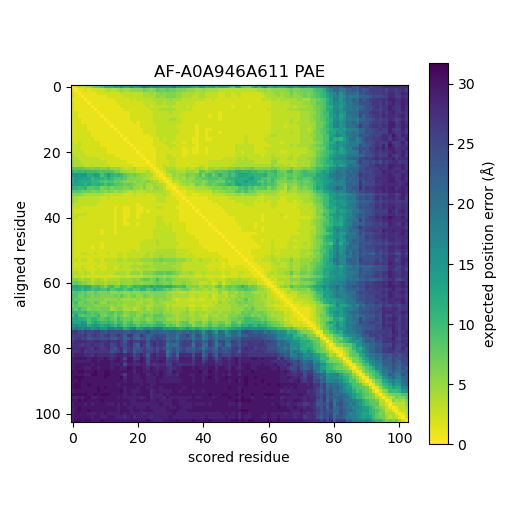 -3.002 1.00 80.12 72 MET A N 1
ATOM 584 C CA . MET A 1 72 ? 14.328 8.881 -3.919 1.00 80.12 72 MET A CA 1
ATOM 585 C C . MET A 1 72 ? 13.387 9.917 -3.288 1.00 80.12 72 MET A C 1
ATOM 587 O O . MET A 1 72 ? 13.605 11.109 -3.448 1.00 80.12 72 MET A O 1
ATOM 591 N N . LEU A 1 73 ? 12.370 9.475 -2.540 1.00 73.69 73 LEU A N 1
ATOM 592 C CA . LEU A 1 73 ? 11.407 10.353 -1.861 1.00 73.69 73 LEU A CA 1
ATOM 593 C C . LEU A 1 73 ? 12.009 11.080 -0.650 1.00 73.69 73 LEU A C 1
ATOM 595 O O . LEU A 1 73 ? 11.568 12.174 -0.314 1.00 73.69 73 LEU A O 1
ATOM 599 N N . ASN A 1 74 ? 12.980 10.459 0.031 1.00 70.62 74 ASN A N 1
ATOM 600 C CA . ASN A 1 74 ? 13.701 11.067 1.154 1.00 70.62 74 ASN A CA 1
ATOM 601 C C . ASN A 1 74 ? 15.016 11.733 0.731 1.00 70.62 74 ASN A C 1
ATOM 603 O O . ASN A 1 74 ? 15.648 12.388 1.564 1.00 70.62 74 ASN A O 1
ATOM 607 N N . ALA A 1 75 ? 15.460 11.551 -0.518 1.00 65.06 75 ALA A N 1
ATOM 608 C CA . ALA A 1 75 ? 16.562 12.327 -1.055 1.00 65.06 75 ALA A CA 1
ATOM 609 C C . ALA A 1 75 ? 16.118 13.784 -1.005 1.00 65.06 75 ALA A C 1
ATOM 611 O O . ALA A 1 75 ? 15.140 14.167 -1.640 1.00 65.06 75 ALA A O 1
ATOM 612 N N . VAL A 1 76 ? 16.811 14.561 -0.172 1.00 55.16 76 VAL A N 1
ATOM 613 C CA . VAL A 1 76 ? 16.627 16.003 -0.059 1.00 55.16 76 VAL A CA 1
ATOM 614 C C . VAL A 1 76 ? 16.578 16.541 -1.477 1.00 55.16 76 VAL A C 1
ATOM 616 O O . VAL A 1 76 ? 17.510 16.295 -2.245 1.00 55.16 76 VAL A O 1
ATOM 619 N N . GLU A 1 77 ? 15.486 17.223 -1.826 1.00 57.53 77 GLU A N 1
ATOM 620 C CA . GLU A 1 77 ? 15.442 18.057 -3.014 1.00 57.53 77 GLU A CA 1
ATOM 621 C C . GLU A 1 77 ? 16.636 19.006 -2.904 1.00 57.53 77 GLU A C 1
ATOM 623 O O . GLU A 1 77 ? 16.577 20.058 -2.267 1.00 57.53 77 GLU A O 1
ATOM 628 N N . HIS A 1 78 ? 17.766 18.632 -3.499 1.00 56.06 78 HIS A N 1
ATOM 629 C CA . HIS A 1 78 ? 18.775 19.581 -3.909 1.00 56.06 78 HIS A CA 1
ATOM 630 C C . HIS A 1 78 ? 18.129 20.348 -5.057 1.00 56.06 78 HIS A C 1
ATOM 632 O O . HIS A 1 78 ? 18.435 20.131 -6.227 1.00 56.06 78 HIS A O 1
ATOM 638 N N . MET A 1 79 ? 17.152 21.189 -4.708 1.00 50.81 79 MET A N 1
ATOM 639 C CA . MET A 1 79 ? 16.586 22.179 -5.591 1.00 50.81 79 MET A CA 1
ATOM 640 C C . MET A 1 79 ? 17.784 22.929 -6.153 1.00 50.81 79 MET A C 1
ATOM 642 O O . MET A 1 79 ? 18.609 23.456 -5.397 1.00 50.81 79 MET A O 1
ATOM 646 N N . ASN A 1 80 ? 17.924 22.925 -7.477 1.00 55.47 80 ASN A N 1
ATOM 647 C CA . ASN A 1 80 ? 18.907 23.778 -8.109 1.00 55.47 80 ASN A CA 1
ATOM 648 C C . ASN A 1 80 ? 18.594 25.200 -7.654 1.00 55.47 80 ASN A C 1
ATOM 650 O O . ASN A 1 80 ? 17.500 25.710 -7.884 1.00 55.47 80 ASN A O 1
ATOM 654 N N . PHE A 1 81 ? 19.563 25.832 -6.996 1.00 57.91 81 PHE A N 1
ATOM 655 C CA . PHE A 1 81 ? 19.469 27.187 -6.451 1.00 57.91 81 PHE A CA 1
ATOM 656 C C . PHE A 1 81 ? 18.911 28.215 -7.464 1.00 57.91 81 PHE A C 1
ATOM 658 O O . PHE A 1 81 ? 18.338 29.226 -7.075 1.00 57.91 81 PHE A O 1
ATOM 665 N N . PHE A 1 82 ? 19.030 27.931 -8.765 1.00 61.44 82 PHE A N 1
ATOM 666 C CA . PHE A 1 82 ? 18.563 28.757 -9.879 1.00 61.44 82 PHE A CA 1
ATOM 667 C C . PHE A 1 82 ? 17.107 28.515 -10.329 1.00 61.44 82 PHE A C 1
ATOM 669 O O . PHE A 1 82 ? 16.587 29.310 -11.108 1.00 61.44 82 PHE A O 1
ATOM 676 N N . GLU A 1 83 ? 16.441 27.457 -9.859 1.00 57.94 83 GLU A N 1
ATOM 677 C CA . GLU A 1 83 ? 15.054 27.112 -10.232 1.00 57.94 83 GLU A CA 1
ATOM 678 C C . GLU A 1 83 ? 14.032 27.471 -9.138 1.00 57.94 83 GLU A C 1
ATOM 680 O O . GLU A 1 83 ? 12.821 27.447 -9.370 1.00 57.94 83 GLU A O 1
ATOM 685 N N . GLY A 1 84 ? 14.501 27.882 -7.955 1.00 54.78 84 GLY A N 1
ATOM 686 C CA . GLY A 1 84 ? 13.656 28.434 -6.901 1.00 54.78 84 GLY A CA 1
ATOM 687 C C . GLY A 1 84 ? 13.142 29.827 -7.264 1.00 54.78 84 GLY A C 1
ATOM 688 O O . GLY A 1 84 ? 13.889 30.804 -7.238 1.00 54.78 84 GLY A O 1
ATOM 689 N N . ARG A 1 85 ? 11.843 29.965 -7.558 1.00 59.03 85 ARG A N 1
ATOM 690 C CA . ARG A 1 85 ? 11.198 31.286 -7.560 1.00 59.03 85 ARG A CA 1
ATOM 691 C C . ARG A 1 85 ? 11.211 31.832 -6.132 1.00 59.03 85 ARG A C 1
ATOM 693 O O . ARG A 1 85 ? 10.431 31.392 -5.295 1.00 59.03 85 ARG A O 1
ATOM 700 N N . SER A 1 86 ? 12.078 32.809 -5.871 1.00 54.88 86 SER A N 1
ATOM 701 C CA . SER A 1 86 ? 12.044 33.605 -4.643 1.00 54.88 86 SER A CA 1
ATOM 702 C C . SER A 1 86 ? 10.745 34.415 -4.608 1.00 54.88 86 SER A C 1
ATOM 704 O O . SER A 1 86 ? 10.641 35.476 -5.221 1.00 54.88 86 SER A O 1
ATOM 706 N N . THR A 1 87 ? 9.709 33.886 -3.959 1.00 56.19 87 THR A N 1
ATOM 707 C CA . THR A 1 87 ? 8.498 34.653 -3.613 1.00 56.19 87 THR A CA 1
ATOM 708 C C . THR A 1 87 ? 8.394 34.942 -2.121 1.00 56.19 87 THR A C 1
ATOM 710 O O . THR A 1 87 ? 7.420 35.547 -1.682 1.00 56.19 87 THR A O 1
ATOM 713 N N . GLU A 1 88 ? 9.413 34.597 -1.335 1.00 49.34 88 GLU A N 1
ATOM 714 C CA . GLU A 1 88 ? 9.553 35.114 0.022 1.00 49.34 88 GLU A CA 1
ATOM 715 C C . GLU A 1 88 ? 10.255 36.471 -0.035 1.00 49.34 88 GLU A C 1
ATOM 717 O O . GLU A 1 88 ? 11.459 36.601 0.171 1.00 49.34 88 GLU A O 1
ATOM 722 N N . TYR A 1 89 ? 9.475 37.525 -0.298 1.00 52.09 89 TYR A N 1
ATOM 723 C CA . TYR A 1 89 ? 9.838 38.841 0.214 1.00 52.09 89 TYR A CA 1
ATOM 724 C C . TYR A 1 89 ? 9.963 38.685 1.728 1.00 52.09 89 TYR A C 1
ATOM 726 O O . TYR A 1 89 ? 8.952 38.591 2.428 1.00 52.09 89 TYR A O 1
ATOM 734 N N . SER A 1 90 ? 11.191 38.626 2.242 1.00 51.34 90 SER A N 1
ATOM 735 C CA . SER A 1 90 ? 11.437 38.794 3.665 1.00 51.34 90 SER A CA 1
ATOM 736 C C . SER A 1 90 ? 10.749 40.091 4.068 1.00 51.34 90 SER A C 1
ATOM 738 O O . SER A 1 90 ? 11.186 41.182 3.699 1.00 51.34 90 SER A O 1
ATOM 740 N N . LYS A 1 91 ? 9.635 39.988 4.795 1.00 51.53 91 LYS A N 1
ATOM 741 C CA . LYS A 1 91 ? 9.005 41.124 5.460 1.00 51.53 91 LYS A CA 1
ATOM 742 C C . LYS A 1 91 ? 9.910 41.481 6.636 1.00 51.53 91 LYS A C 1
ATOM 744 O O . LYS A 1 91 ? 9.581 41.230 7.789 1.00 51.53 91 LYS A O 1
ATOM 749 N N . ALA A 1 92 ? 11.098 41.992 6.320 1.00 51.19 92 ALA A N 1
ATOM 750 C CA . ALA A 1 92 ? 11.965 42.654 7.265 1.00 51.19 92 ALA A CA 1
ATOM 751 C C . ALA A 1 92 ? 11.184 43.881 7.726 1.00 51.19 92 ALA A C 1
ATOM 753 O O . ALA A 1 92 ? 11.085 44.887 7.028 1.00 51.19 92 ALA A O 1
ATOM 754 N N . SER A 1 93 ? 10.523 43.745 8.870 1.00 56.31 93 SER A N 1
ATOM 755 C CA . SER A 1 93 ? 9.997 44.871 9.612 1.00 56.31 93 SER A CA 1
ATOM 756 C C . SER A 1 93 ? 11.186 45.746 9.986 1.00 56.31 93 SER A C 1
ATOM 758 O O . SER A 1 93 ? 11.894 45.447 10.947 1.00 56.31 93 SER A O 1
ATOM 760 N N . THR A 1 94 ? 11.439 46.801 9.221 1.00 58.91 94 THR A N 1
ATOM 761 C CA . THR A 1 94 ? 12.271 47.906 9.683 1.00 58.91 94 THR A CA 1
ATOM 762 C C . THR A 1 94 ? 11.584 48.468 10.924 1.00 58.91 94 THR A C 1
ATOM 764 O O . THR A 1 94 ? 10.541 49.112 10.827 1.00 58.91 94 THR A O 1
ATOM 767 N N . GLN A 1 95 ? 12.112 48.156 12.105 1.00 63.91 95 GLN A N 1
ATOM 768 C CA . GLN A 1 95 ? 11.792 48.908 13.311 1.00 63.91 95 GLN A CA 1
ATOM 769 C C . GLN A 1 95 ? 12.808 50.041 13.410 1.00 63.91 95 GLN A C 1
ATOM 771 O O . GLN A 1 95 ? 14.010 49.796 13.454 1.00 63.91 95 GLN A O 1
ATOM 776 N N . GLY A 1 96 ? 12.306 51.271 13.378 1.00 68.69 96 GLY A N 1
ATOM 777 C CA . GLY A 1 96 ? 13.083 52.501 13.481 1.00 68.69 96 GLY A CA 1
ATOM 778 C C . GLY A 1 96 ? 12.178 53.698 13.211 1.00 68.69 96 GLY A C 1
ATOM 779 O O . GLY A 1 96 ? 11.256 53.611 12.394 1.00 68.69 96 GLY A O 1
ATOM 780 N N . THR A 1 97 ? 12.397 54.799 13.921 1.00 68.31 97 THR A N 1
ATOM 781 C CA . THR A 1 97 ? 11.601 56.025 13.751 1.00 68.31 97 THR A CA 1
ATOM 782 C C . THR A 1 97 ? 12.361 56.984 12.843 1.00 68.31 97 THR A C 1
ATOM 784 O O . THR A 1 97 ? 13.575 57.105 12.960 1.00 68.31 97 THR A O 1
ATOM 787 N N . TRP A 1 98 ? 11.659 57.697 11.954 1.00 58.88 98 TRP A N 1
ATOM 788 C CA . TRP A 1 98 ? 12.261 58.608 10.962 1.00 58.88 98 TRP A CA 1
ATOM 789 C C . TRP A 1 98 ? 13.243 59.641 11.540 1.00 58.88 98 TRP A C 1
ATOM 791 O O . TRP A 1 98 ? 14.103 60.136 10.818 1.00 58.88 98 TRP A O 1
ATOM 801 N N . THR A 1 99 ? 13.134 59.952 12.830 1.00 67.44 99 THR A N 1
ATOM 802 C CA . THR A 1 99 ? 14.034 60.848 13.560 1.00 67.44 99 THR A CA 1
ATOM 803 C C . THR A 1 99 ? 15.467 60.327 13.697 1.00 67.44 99 THR A C 1
ATOM 805 O O . THR A 1 99 ? 16.374 61.147 13.723 1.00 67.44 99 THR A O 1
ATOM 808 N N . GLU A 1 100 ? 15.700 59.012 13.739 1.00 59.84 100 GLU A N 1
ATOM 809 C CA . GLU A 1 100 ? 17.052 58.431 13.874 1.00 59.84 100 GLU A CA 1
ATOM 810 C C . GLU A 1 100 ? 17.830 58.402 12.549 1.00 59.84 100 GLU A C 1
ATOM 812 O O . GLU A 1 100 ? 19.044 58.237 12.546 1.00 59.84 100 GLU A O 1
ATOM 817 N N . ALA A 1 101 ? 17.152 58.562 11.409 1.00 61.59 101 ALA A N 1
ATOM 818 C CA . ALA A 1 101 ? 17.790 58.463 10.096 1.00 61.59 101 ALA A CA 1
ATOM 819 C C . ALA A 1 101 ? 18.527 59.742 9.650 1.00 61.59 101 ALA A C 1
ATOM 821 O O . ALA A 1 101 ? 19.328 59.678 8.719 1.00 61.59 101 ALA A O 1
ATOM 822 N N . PHE A 1 102 ? 18.251 60.897 10.268 1.00 60.44 102 PHE A N 1
ATOM 823 C CA . PHE A 1 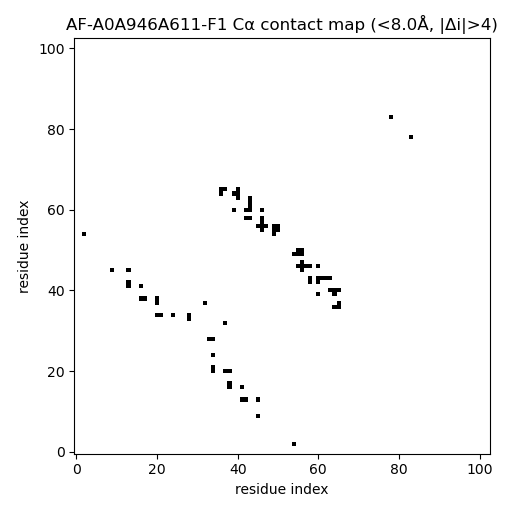102 ? 18.771 62.201 9.821 1.00 60.44 102 PHE A CA 1
ATOM 824 C C . PHE A 1 102 ? 19.402 63.047 10.938 1.00 60.44 102 PHE A C 1
ATOM 826 O O . PHE A 1 102 ? 19.590 64.252 10.760 1.00 60.44 102 PHE A O 1
ATOM 833 N N . SER A 1 103 ? 19.732 62.426 12.070 1.00 51.44 103 SER A N 1
ATOM 834 C CA . SER A 1 103 ? 20.589 63.000 13.114 1.00 51.44 103 SER A CA 1
ATOM 835 C C . SER A 1 103 ? 22.025 62.522 12.971 1.00 51.44 103 SER A C 1
ATOM 837 O O . SER A 1 103 ? 22.193 61.285 12.900 1.00 51.44 103 SER A O 1
#

Foldseek 3Di:
DVLVVLVVVLVVVLVVVLVVLCVVQVVHADVPGDSVLVSLQSLVVSQVVCVVVVHHRDDPRDDNSCVVVVVVVPVPPPPPPVPDDPPPPPPPPPDDDPVVVPD

pLDDT: mean 81.85, std 16.24, range [49.34, 97.88]

Secondary structure (DSSP, 8-state):
-HHHHHHHHHHHHHHHHHHHHHHHTTT-PBTTB-HHHHHHHHHHHHHHHHHHTT----S---S-S-HHHHHHHHS-----TTT--------------GGGG--

Solvent-accessible surface area (backbone atoms only — not comparable to full-atom values): 6582 Å² total; per-residue (Å²): 110,69,71,61,51,52,54,50,51,54,50,54,50,51,56,52,50,51,55,50,42,53,61,74,36,68,92,47,73,52,94,96,47,48,62,65,52,51,54,50,34,53,46,30,52,51,29,55,52,31,46,76,71,76,39,78,64,85,61,102,50,94,64,74,74,56,61,66,55,58,52,58,74,66,47,74,80,80,64,55,82,87,74,62,79,85,75,75,74,75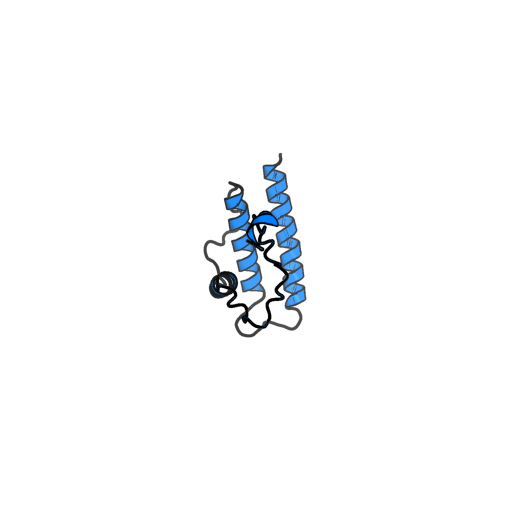,81,73,75,82,84,78,60,81,72,69,80,81,110

Mean predicted aligned error: 12.68 Å

Sequence (103 aa):
ELKKELYKACRTIIEHEDAFIDLAFEMGPMEGLTAQDVKLYIRFIANRRLSQLGLDPIYDVQKNPLTWLDSMLNAVEHMNFFEGRSTEYSKASTQGTWTEAFS

Radius of gyration: 24.05 Å; Cα contacts (8 Å, |Δi|>4): 44; chains: 1; bounding box: 39×73×38 Å

Nearest PDB structures (foldseek):
  1biq-assembly1_A  TM=9.365E-01  e=5.450E-03  Escherichia coli
  8dq3-assembly2_C  TM=8.760E-01  e=3.289E-03  Aggregatibacter actinomycetemcomitans
  4erp-assembly2_E  TM=9.076E-01  e=3.975E-03  Escherichia coli K-12
  2av8-assembly1_B  TM=9.345E-01  e=7.474E-03  Escherichia coli
  9db2-assembly1_C  TM=9.182E-01  e=9.033E-03  Escherichia coli